Protein AF-A0A7C6T0I8-F1 (afdb_monomer)

Mean predicted aligned error: 6.37 Å

Secondary structure (DSSP, 8-state):
--HHHHHHHHHHHHHHHHHHHHHHHHHHHHHHS-TT-HHHHHHHHHHHHHHHHHHHHHHHHHTTTS-HHHHHSS-S---

Solvent-accessible surface area (backbone atoms only — not comparable to full-atom values): 4438 Å² total; per-residue (Å²): 133,58,72,67,61,53,52,51,37,54,50,51,52,49,46,54,55,51,31,50,53,50,23,53,50,19,48,52,47,34,72,66,52,58,87,87,48,53,67,59,34,51,49,20,50,49,48,23,52,50,28,52,52,50,42,52,54,50,54,69,66,29,67,96,57,54,54,69,66,57,69,69,63,58,73,77,67,78,136

Foldseek 3Di:
DDPVLVVLQVVLLVLLQVLLVQLVVLVVQLVVDDPVPVVSNVVSVVSNVVSVVSLVVSVVVCVVRYDPCSVPVCSNDDD

pLDDT: mean 85.68, std 14.68, range [47.91, 98.62]

Sequence (79 aa):
MRPCADYVRQSIDTHLFFGRI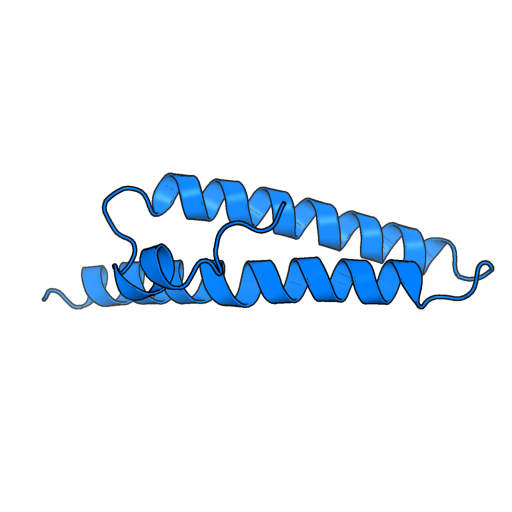MKEHSFFLQAGFVCKDTDFIREADTLRKNFDHLLRDVVSVADGVASPAVLQSGEVVTP

Nearest PDB structures (foldseek):
  5j45-assembly1_A  TM=8.257E-01  e=4.294E+00  Drosophila melanogaster
  5n6x-assembly1_A  TM=8.398E-01  e=5.102E+0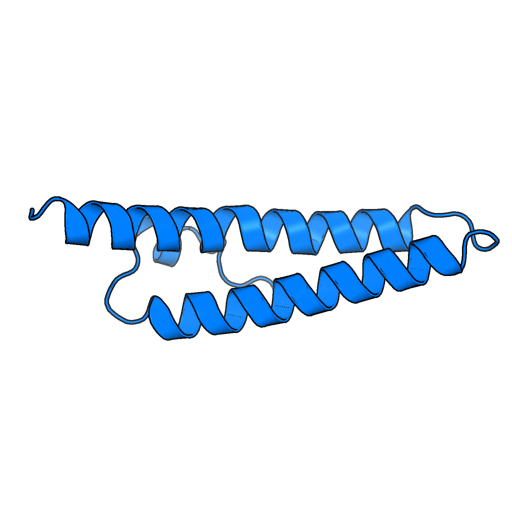0  Legionella pneumophila

Structure (mmCIF, N/CA/C/O backbone):
data_AF-A0A7C6T0I8-F1
#
_entry.id   AF-A0A7C6T0I8-F1
#
loop_
_atom_site.group_PDB
_atom_site.id
_atom_site.type_symbol
_atom_site.label_atom_id
_atom_site.label_alt_id
_atom_site.label_comp_id
_atom_site.label_asym_id
_atom_site.label_entity_id
_atom_site.label_seq_id
_atom_site.pdbx_PDB_ins_code
_atom_site.Cartn_x
_atom_site.Cartn_y
_atom_site.Cartn_z
_atom_site.occupancy
_atom_site.B_iso_or_equiv
_atom_site.auth_seq_id
_atom_site.auth_comp_id
_atom_site.auth_asym_id
_atom_site.auth_atom_id
_atom_site.pdbx_PDB_model_num
ATOM 1 N N . MET A 1 1 ? -15.073 5.323 25.879 1.00 57.25 1 MET A N 1
ATOM 2 C CA . MET A 1 1 ? -14.243 4.162 25.485 1.00 57.25 1 MET A CA 1
ATOM 3 C C . MET A 1 1 ? -12.872 4.323 26.149 1.00 57.25 1 MET A C 1
ATOM 5 O O . MET A 1 1 ? -12.570 5.436 26.562 1.00 57.25 1 MET A O 1
ATOM 9 N N . ARG A 1 2 ? -12.103 3.253 26.412 1.00 64.25 2 ARG A N 1
ATOM 10 C CA . ARG A 1 2 ? -10.777 3.388 27.062 1.00 64.25 2 ARG A CA 1
ATOM 11 C C . ARG A 1 2 ? -9.750 3.858 26.011 1.00 64.25 2 ARG A C 1
ATOM 13 O O . ARG A 1 2 ? -9.743 3.245 24.948 1.00 64.25 2 ARG A O 1
ATOM 20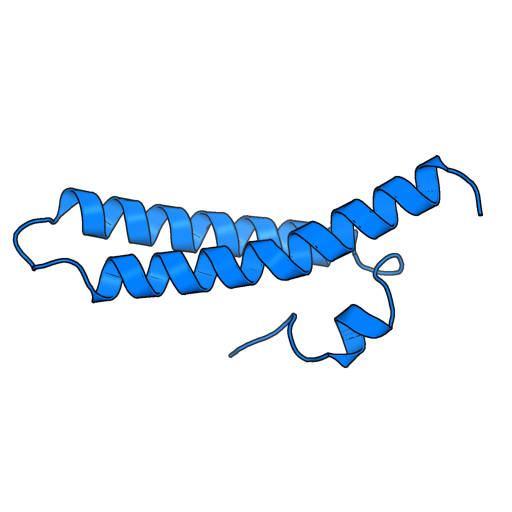 N N . PRO A 1 3 ? -8.835 4.806 26.306 1.00 75.31 3 PRO A N 1
ATOM 21 C CA . PRO A 1 3 ? -7.892 5.370 25.322 1.00 75.31 3 PRO A CA 1
ATOM 22 C C . PRO A 1 3 ? -7.074 4.335 24.530 1.00 75.31 3 PRO A C 1
ATOM 24 O O . PRO A 1 3 ? -6.789 4.522 23.353 1.00 75.31 3 PRO A O 1
ATOM 27 N N . CYS A 1 4 ? -6.732 3.208 25.160 1.00 81.50 4 CYS A N 1
ATOM 28 C CA . CYS A 1 4 ? -6.018 2.105 24.512 1.00 81.50 4 CYS A CA 1
ATOM 29 C C . CYS A 1 4 ? -6.864 1.399 23.434 1.00 81.50 4 CYS A C 1
ATOM 31 O O . CYS A 1 4 ? -6.358 1.073 22.366 1.00 81.50 4 CYS A O 1
ATOM 33 N N . ALA A 1 5 ? -8.164 1.211 23.678 1.00 84.06 5 AL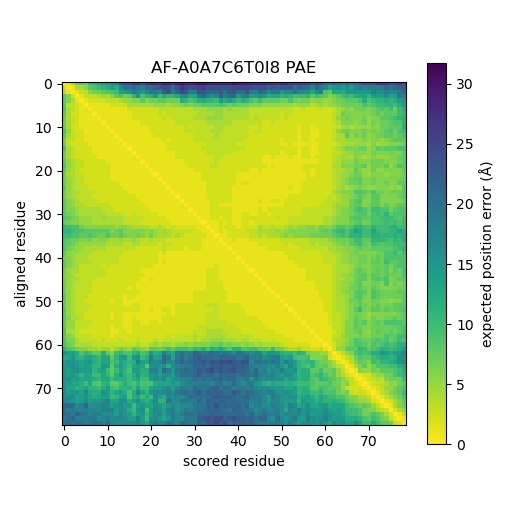A A N 1
ATOM 34 C CA . ALA A 1 5 ? -9.058 0.589 22.701 1.00 84.06 5 ALA A CA 1
ATOM 35 C C . ALA A 1 5 ? -9.267 1.490 21.472 1.00 84.06 5 ALA A C 1
ATOM 37 O O . ALA A 1 5 ? -9.353 0.988 20.353 1.00 84.06 5 ALA A O 1
ATOM 38 N N . ASP A 1 6 ? -9.296 2.809 21.677 1.00 87.00 6 ASP A N 1
ATOM 39 C CA . ASP A 1 6 ? -9.404 3.783 20.588 1.00 87.00 6 ASP A CA 1
ATOM 40 C C . ASP A 1 6 ? -8.121 3.813 19.745 1.00 87.00 6 ASP A C 1
ATOM 42 O O . ASP A 1 6 ? -8.196 3.774 18.518 1.00 87.00 6 ASP A O 1
ATOM 46 N N . TYR A 1 7 ? -6.948 3.770 20.389 1.00 90.31 7 TYR A N 1
ATOM 47 C CA . TYR A 1 7 ? -5.662 3.659 19.694 1.00 90.31 7 TYR A CA 1
ATOM 48 C C . TYR A 1 7 ? -5.564 2.385 18.843 1.00 90.31 7 TYR A C 1
ATOM 50 O O . TYR A 1 7 ? -5.149 2.451 17.685 1.00 90.31 7 TYR A O 1
ATOM 58 N N . VAL A 1 8 ? -5.970 1.232 19.389 1.00 90.12 8 VAL A N 1
ATOM 59 C CA . VAL A 1 8 ? -5.952 -0.046 18.659 1.00 90.12 8 VAL A CA 1
ATOM 60 C C . VAL A 1 8 ? -6.876 0.014 17.445 1.00 90.12 8 VAL A C 1
ATOM 62 O O . VAL A 1 8 ? -6.436 -0.307 16.342 1.00 90.12 8 VAL A O 1
ATOM 65 N N . ARG A 1 9 ? -8.120 0.485 17.611 1.00 86.69 9 ARG A N 1
ATOM 66 C CA . ARG A 1 9 ? -9.058 0.617 16.487 1.00 86.69 9 ARG A CA 1
ATOM 67 C C . ARG A 1 9 ? -8.516 1.559 15.412 1.00 86.69 9 ARG A C 1
ATOM 69 O O . ARG A 1 9 ? -8.478 1.178 14.249 1.00 86.69 9 ARG A O 1
ATOM 76 N N . GLN A 1 10 ? -8.064 2.754 15.792 1.00 90.56 10 GLN A N 1
ATOM 77 C CA . GLN A 1 10 ? -7.556 3.733 14.830 1.00 90.56 10 GLN A CA 1
ATOM 78 C C . GLN A 1 10 ? -6.316 3.217 14.095 1.00 90.56 10 GLN A C 1
ATOM 80 O O . GLN A 1 10 ? -6.164 3.461 12.898 1.00 90.56 10 GLN A O 1
ATOM 85 N N . SER A 1 11 ? -5.452 2.472 14.786 1.00 92.69 11 SER A N 1
ATOM 86 C CA . SER A 1 11 ? -4.299 1.823 14.165 1.00 92.69 11 SER A CA 1
ATOM 87 C C . SER A 1 11 ? -4.747 0.795 13.129 1.00 92.69 11 SER A C 1
ATOM 89 O O . SER A 1 11 ? -4.281 0.859 11.996 1.00 92.69 11 SER A O 1
ATOM 91 N N . ILE A 1 12 ? -5.678 -0.102 13.468 1.00 91.31 12 ILE A N 1
ATOM 92 C CA . ILE A 1 12 ? -6.205 -1.109 12.532 1.00 91.31 12 ILE A CA 1
ATOM 93 C C . ILE A 1 12 ? -6.837 -0.436 11.308 1.00 91.31 12 ILE A C 1
ATOM 95 O O . ILE A 1 12 ? -6.449 -0.747 10.184 1.00 91.31 12 ILE A O 1
ATOM 99 N N . ASP A 1 13 ? -7.733 0.534 11.512 1.00 89.12 13 ASP A N 1
ATOM 100 C CA . ASP A 1 13 ? -8.416 1.240 10.421 1.00 89.12 13 ASP A CA 1
ATOM 101 C C . ASP A 1 13 ? -7.406 1.954 9.496 1.00 89.12 13 ASP A C 1
ATOM 103 O O . ASP A 1 13 ? -7.502 1.871 8.271 1.00 89.12 13 ASP A O 1
ATOM 107 N N . THR A 1 14 ? -6.375 2.588 10.070 1.00 92.19 14 THR A N 1
ATOM 108 C CA . THR A 1 14 ? -5.305 3.259 9.309 1.00 92.19 14 THR A CA 1
ATOM 109 C C . THR A 1 14 ? -4.503 2.267 8.464 1.00 92.19 14 THR A C 1
ATOM 111 O O . THR A 1 14 ? -4.222 2.541 7.296 1.00 92.19 14 THR A O 1
ATOM 114 N N . HIS A 1 15 ? -4.136 1.111 9.025 1.00 92.75 15 HIS A N 1
ATOM 115 C CA . HIS A 1 15 ? -3.351 0.103 8.307 1.00 92.75 15 HIS A CA 1
ATOM 116 C C . HIS A 1 15 ? -4.168 -0.601 7.219 1.00 92.75 15 HIS A C 1
ATOM 118 O O . HIS A 1 15 ? -3.625 -0.859 6.147 1.00 92.75 15 HIS A O 1
ATOM 124 N N . LEU A 1 16 ? -5.460 -0.862 7.449 1.00 89.19 16 LEU A N 1
ATOM 125 C CA . LEU A 1 16 ? -6.355 -1.402 6.420 1.00 89.19 16 LEU A CA 1
ATOM 126 C C . LEU A 1 16 ? -6.463 -0.443 5.229 1.00 89.19 16 LEU A C 1
ATOM 128 O O . LEU A 1 16 ? -6.299 -0.864 4.085 1.00 89.19 16 LEU A O 1
ATOM 132 N N . PHE A 1 17 ? -6.669 0.850 5.496 1.00 88.94 17 PHE A N 1
ATOM 133 C CA . PHE A 1 17 ? -6.814 1.858 4.448 1.00 88.94 17 PHE A CA 1
ATOM 134 C C . PHE A 1 17 ? -5.504 2.084 3.677 1.00 88.94 17 PHE 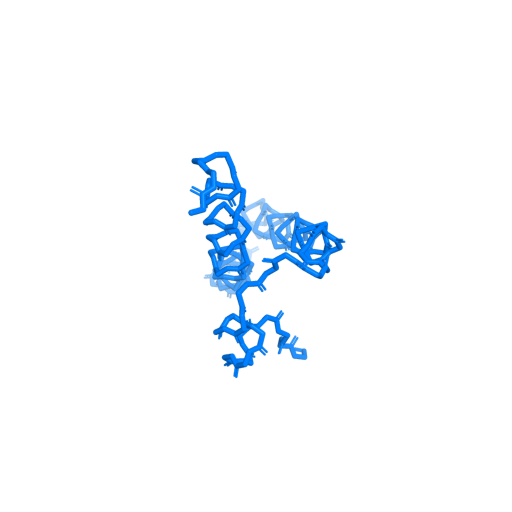A C 1
ATOM 136 O O . PHE A 1 17 ? -5.429 1.853 2.469 1.00 88.94 17 PHE A O 1
ATOM 143 N N . PHE A 1 18 ? -4.433 2.489 4.367 1.00 94.69 18 PHE A N 1
ATOM 144 C CA . PHE A 1 18 ? -3.183 2.848 3.694 1.00 94.69 18 PHE A CA 1
ATOM 145 C C . PHE A 1 18 ? -2.383 1.637 3.215 1.00 94.69 18 PHE A C 1
ATOM 147 O O . PHE A 1 18 ? -1.701 1.738 2.197 1.00 94.69 18 PHE A O 1
ATOM 154 N N . GLY A 1 19 ? -2.482 0.485 3.885 1.00 94.75 19 GLY A N 1
ATOM 155 C CA . GLY A 1 19 ? -1.820 -0.742 3.440 1.00 94.75 19 GLY A CA 1
ATOM 156 C C . GLY A 1 19 ? -2.277 -1.154 2.041 1.00 94.75 19 GLY A C 1
ATOM 157 O O . GLY A 1 19 ? -1.450 -1.507 1.197 1.00 94.75 19 GLY A O 1
ATOM 158 N N . ARG A 1 20 ? -3.577 -1.021 1.746 1.00 9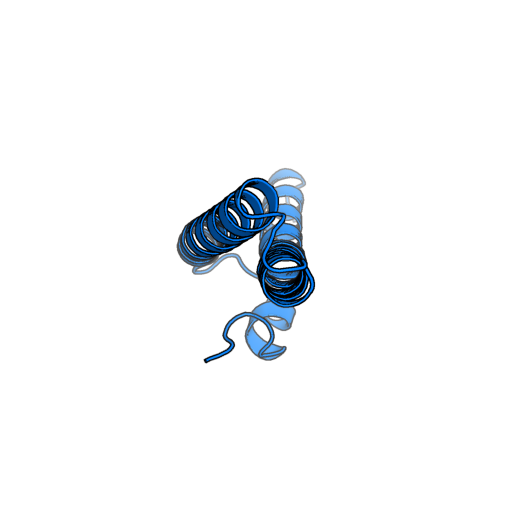2.12 20 ARG A N 1
ATOM 159 C CA . ARG A 1 20 ? -4.114 -1.284 0.408 1.00 92.12 20 ARG A CA 1
ATOM 160 C C . ARG A 1 20 ? -3.611 -0.275 -0.618 1.00 92.12 20 ARG A C 1
ATOM 162 O O . ARG A 1 20 ? -3.129 -0.695 -1.668 1.00 92.12 20 ARG A O 1
ATOM 169 N N . ILE A 1 21 ? -3.665 1.021 -0.308 1.00 95.12 21 ILE A N 1
ATOM 170 C CA . ILE A 1 21 ? -3.170 2.075 -1.212 1.00 95.12 21 ILE A CA 1
ATOM 171 C C . ILE A 1 21 ? -1.696 1.829 -1.559 1.00 95.12 21 ILE A C 1
ATOM 173 O O . ILE A 1 21 ? -1.297 1.926 -2.717 1.00 95.12 21 ILE A O 1
ATOM 177 N N . MET A 1 22 ? -0.878 1.439 -0.578 1.00 97.81 22 MET A N 1
ATOM 178 C CA . MET A 1 22 ? 0.538 1.145 -0.811 1.00 97.81 22 MET A CA 1
ATOM 179 C C . MET A 1 22 ? 0.779 -0.133 -1.614 1.00 97.81 22 MET A C 1
ATOM 181 O O . MET A 1 22 ? 1.701 -0.163 -2.437 1.00 97.81 22 MET A O 1
ATOM 185 N N . LYS A 1 23 ? -0.076 -1.154 -1.475 1.00 96.50 23 LYS A N 1
ATOM 186 C CA . LYS A 1 23 ? -0.064 -2.319 -2.371 1.00 96.50 23 LYS A CA 1
ATOM 187 C C . LYS A 1 23 ? -0.328 -1.914 -3.825 1.00 96.50 23 LYS A C 1
ATOM 189 O O . LYS A 1 23 ? 0.404 -2.337 -4.719 1.00 96.50 23 LYS A O 1
ATOM 194 N N . GLU A 1 24 ? -1.345 -1.087 -4.057 1.00 96.62 24 GLU A N 1
ATOM 195 C CA . GLU A 1 24 ? -1.725 -0.608 -5.393 1.00 96.62 24 GLU A CA 1
ATOM 196 C C . GLU A 1 24 ? -0.639 0.296 -5.997 1.00 96.62 24 GLU A C 1
ATOM 198 O O . GLU A 1 24 ? -0.236 0.098 -7.140 1.00 96.62 24 GLU A O 1
ATOM 203 N N . HIS A 1 25 ? -0.057 1.206 -5.212 1.00 97.75 25 HIS A N 1
ATOM 204 C CA . HIS A 1 25 ? 1.073 2.029 -5.657 1.00 97.75 25 HIS A CA 1
ATOM 205 C C . HIS A 1 25 ? 2.300 1.193 -6.030 1.00 97.75 25 HIS A C 1
ATOM 207 O O . HIS A 1 25 ? 2.958 1.482 -7.027 1.00 97.75 25 HIS A O 1
ATOM 213 N N . SER A 1 26 ? 2.589 0.132 -5.274 1.00 98.19 26 SER A N 1
ATOM 214 C CA . SER A 1 26 ? 3.679 -0.794 -5.602 1.00 98.19 26 SER A CA 1
ATOM 215 C C . SER A 1 26 ? 3.440 -1.490 -6.948 1.00 98.19 26 SER A C 1
ATOM 217 O O . SER A 1 26 ? 4.366 -1.640 -7.741 1.00 98.19 26 SER A O 1
ATOM 219 N N . PHE A 1 27 ? 2.190 -1.845 -7.259 1.00 97.38 27 PHE A N 1
ATOM 220 C CA . PHE A 1 27 ? 1.819 -2.351 -8.582 1.00 97.38 27 PHE A CA 1
ATOM 221 C C . PHE A 1 27 ? 1.989 -1.291 -9.685 1.00 97.38 27 PHE A C 1
ATOM 223 O O . PHE A 1 27 ? 2.563 -1.591 -10.732 1.00 97.38 27 PHE A O 1
ATOM 230 N N . PHE A 1 28 ? 1.559 -0.047 -9.454 1.00 98.19 28 PHE A N 1
ATOM 231 C CA . PHE A 1 28 ? 1.735 1.039 -10.427 1.00 98.19 28 PHE A CA 1
ATOM 232 C C . PHE A 1 28 ? 3.209 1.337 -10.712 1.00 98.19 28 PHE A C 1
ATOM 234 O O . PHE A 1 28 ? 3.571 1.550 -11.866 1.00 98.19 28 PHE A O 1
ATOM 241 N N . LEU A 1 29 ? 4.071 1.291 -9.692 1.00 98.12 29 LEU A N 1
ATOM 242 C CA . LEU A 1 29 ? 5.520 1.400 -9.862 1.00 98.12 29 LEU A CA 1
ATOM 243 C C . LEU A 1 29 ? 6.062 0.255 -10.721 1.00 98.12 29 LEU A C 1
ATOM 245 O O . LEU A 1 29 ? 6.731 0.501 -11.722 1.00 98.12 29 LEU A O 1
ATOM 249 N N . GLN A 1 30 ? 5.719 -0.989 -10.376 1.00 97.00 30 GLN A N 1
ATOM 250 C CA . GLN A 1 30 ? 6.156 -2.177 -11.111 1.00 97.00 30 GLN A CA 1
ATOM 251 C C . GLN A 1 30 ? 5.778 -2.107 -12.599 1.00 97.00 30 GLN A C 1
ATOM 253 O O . GLN A 1 30 ? 6.594 -2.451 -13.450 1.00 97.00 30 GLN A O 1
ATOM 258 N N . ALA A 1 31 ? 4.559 -1.656 -12.910 1.00 97.19 31 ALA A N 1
ATOM 259 C CA . ALA A 1 31 ? 4.066 -1.512 -14.279 1.00 97.19 31 ALA A CA 1
ATOM 260 C C . ALA A 1 31 ? 4.604 -0.261 -15.003 1.00 97.19 31 ALA A C 1
ATOM 262 O O . ALA A 1 31 ? 4.630 -0.233 -16.232 1.00 97.19 31 ALA A O 1
ATOM 263 N N . GLY A 1 32 ? 4.996 0.776 -14.257 1.00 97.62 32 GLY A N 1
ATOM 264 C CA . GLY A 1 32 ? 5.438 2.066 -14.792 1.00 97.62 32 GLY A CA 1
ATOM 265 C C . GLY A 1 32 ? 6.939 2.171 -15.069 1.00 97.62 32 GLY A C 1
ATOM 266 O O . GLY A 1 32 ? 7.351 3.043 -15.835 1.00 97.62 32 GLY A O 1
ATOM 267 N N . PHE A 1 33 ? 7.769 1.311 -14.472 1.00 97.94 33 PHE A N 1
ATOM 268 C CA . PHE A 1 33 ? 9.205 1.295 -14.748 1.00 97.94 33 PHE A CA 1
ATOM 269 C C . PHE A 1 33 ? 9.520 0.776 -16.154 1.00 97.94 33 PHE A C 1
ATOM 271 O O . PHE A 1 33 ? 8.872 -0.128 -16.682 1.00 97.94 33 PHE A O 1
ATOM 278 N N . VAL A 1 34 ? 10.570 1.330 -16.764 1.00 97.06 34 VAL A N 1
ATOM 279 C CA . VAL A 1 34 ? 11.064 0.846 -18.058 1.00 97.06 34 VAL A CA 1
ATOM 280 C C . VAL A 1 34 ? 11.813 -0.475 -17.884 1.00 97.06 34 VAL A C 1
ATOM 282 O O . VAL A 1 34 ? 12.485 -0.690 -16.881 1.00 97.06 34 VAL A O 1
ATOM 285 N N . CYS A 1 35 ? 11.774 -1.351 -18.892 1.00 94.75 35 CYS A N 1
ATOM 286 C CA . CYS A 1 35 ? 12.285 -2.727 -18.782 1.00 94.75 35 CYS A CA 1
ATOM 287 C C . CYS A 1 35 ? 13.760 -2.853 -18.362 1.00 94.75 35 CYS A C 1
ATOM 289 O O . CYS A 1 35 ? 14.153 -3.897 -17.849 1.00 94.75 35 CYS A O 1
ATOM 291 N N . LYS A 1 36 ? 14.586 -1.823 -18.597 1.00 97.31 36 LYS A N 1
ATOM 292 C CA . LYS A 1 36 ? 15.997 -1.808 -18.176 1.00 97.31 36 LYS A CA 1
ATOM 293 C C . LYS A 1 36 ? 16.176 -1.659 -16.659 1.00 97.31 36 LYS A C 1
ATOM 295 O O . LYS A 1 36 ? 17.216 -2.049 -16.141 1.00 97.31 36 LYS A O 1
ATOM 300 N N . ASP A 1 37 ? 15.177 -1.134 -15.956 1.00 97.69 37 ASP A N 1
ATOM 301 C CA . ASP A 1 37 ? 15.226 -0.840 -14.523 1.00 97.69 37 ASP A CA 1
ATOM 302 C C . ASP A 1 37 ? 14.769 -2.063 -13.708 1.00 97.69 37 ASP A C 1
ATOM 304 O O . ASP A 1 37 ? 13.868 -2.005 -12.869 1.00 97.69 37 ASP A O 1
ATOM 308 N N . THR A 1 38 ? 15.378 -3.221 -13.987 1.00 97.38 38 THR A N 1
ATOM 309 C CA . THR A 1 38 ? 14.930 -4.519 -13.458 1.00 97.38 38 THR A CA 1
ATOM 310 C C . THR A 1 38 ? 14.970 -4.605 -11.939 1.00 97.38 38 THR A C 1
ATOM 312 O O . THR A 1 38 ? 14.157 -5.315 -11.349 1.00 97.38 38 THR A O 1
ATOM 315 N N . ASP A 1 39 ? 15.898 -3.895 -11.300 1.00 98.38 39 ASP A N 1
ATOM 316 C CA . ASP A 1 39 ? 16.027 -3.905 -9.844 1.00 98.38 39 ASP A CA 1
ATOM 317 C C . ASP A 1 39 ? 14.874 -3.142 -9.182 1.00 98.38 39 ASP A C 1
ATOM 319 O O . ASP A 1 39 ? 14.261 -3.666 -8.254 1.00 98.38 39 ASP A O 1
ATOM 323 N N . PHE A 1 40 ? 14.472 -1.993 -9.738 1.00 98.38 40 PHE A N 1
ATOM 324 C CA . PHE A 1 40 ? 13.299 -1.255 -9.261 1.00 98.38 40 PHE A CA 1
ATOM 325 C C . PHE A 1 40 ? 11.992 -2.021 -9.496 1.00 98.38 40 PHE A C 1
ATOM 327 O O . PHE A 1 40 ? 11.120 -2.030 -8.630 1.00 98.38 40 PHE A O 1
ATOM 334 N N . ILE A 1 41 ? 11.865 -2.735 -10.621 1.00 98.50 41 ILE A N 1
ATOM 335 C CA . ILE A 1 41 ? 10.712 -3.615 -10.882 1.00 98.50 41 ILE A CA 1
ATOM 336 C C . ILE A 1 41 ? 10.619 -4.722 -9.819 1.00 98.50 41 ILE A C 1
ATOM 338 O O . ILE A 1 41 ? 9.532 -5.002 -9.309 1.00 98.50 41 ILE A O 1
ATOM 342 N N . ARG A 1 42 ? 11.747 -5.354 -9.466 1.00 98.50 42 ARG A N 1
ATOM 343 C CA . ARG A 1 42 ? 11.794 -6.400 -8.427 1.00 98.50 42 ARG A CA 1
ATOM 344 C C . ARG A 1 42 ? 11.489 -5.846 -7.040 1.00 98.50 42 ARG A C 1
ATOM 346 O O . ARG A 1 42 ? 10.796 -6.505 -6.265 1.00 98.50 42 ARG A O 1
ATOM 353 N N . GLU A 1 43 ? 11.992 -4.659 -6.724 1.00 98.62 43 GLU A N 1
ATOM 354 C CA . GLU A 1 43 ? 11.715 -3.999 -5.450 1.00 98.62 43 GLU A CA 1
ATOM 355 C C . GLU A 1 43 ? 10.231 -3.633 -5.330 1.00 98.62 43 GLU A C 1
ATOM 357 O O . GLU A 1 43 ? 9.603 -3.955 -4.324 1.00 98.62 43 GLU A O 1
ATOM 362 N N . ALA A 1 44 ? 9.630 -3.082 -6.388 1.00 98.50 44 ALA A N 1
ATOM 363 C CA . ALA A 1 44 ? 8.200 -2.797 -6.438 1.00 98.50 44 ALA A CA 1
ATOM 364 C C . ALA A 1 44 ? 7.342 -4.068 -6.277 1.00 98.50 44 ALA A C 1
ATOM 366 O O . ALA A 1 44 ? 6.376 -4.071 -5.514 1.00 98.50 44 ALA A O 1
ATOM 367 N N . ASP A 1 45 ? 7.722 -5.183 -6.914 1.00 98.31 45 ASP A N 1
ATOM 368 C CA . ASP A 1 45 ? 7.051 -6.477 -6.715 1.00 98.31 45 ASP A CA 1
ATOM 369 C C . ASP A 1 45 ? 7.183 -6.994 -5.272 1.00 98.31 45 ASP A C 1
ATOM 371 O O . ASP A 1 45 ? 6.238 -7.547 -4.705 1.00 98.31 45 ASP A O 1
ATOM 375 N N . THR A 1 46 ? 8.350 -6.791 -4.659 1.00 98.56 46 THR A N 1
ATOM 376 C CA . THR A 1 46 ? 8.617 -7.173 -3.267 1.00 98.56 46 THR A CA 1
ATOM 377 C C . THR A 1 46 ? 7.767 -6.347 -2.305 1.00 98.56 46 THR A C 1
ATOM 379 O O . THR A 1 46 ? 7.103 -6.913 -1.438 1.00 98.56 46 THR A O 1
ATOM 382 N N . LEU A 1 47 ? 7.704 -5.025 -2.495 1.00 98.44 47 LEU A N 1
ATOM 383 C CA . LEU A 1 47 ? 6.834 -4.135 -1.724 1.00 98.44 47 LEU A CA 1
ATOM 384 C C . LEU A 1 47 ? 5.367 -4.544 -1.861 1.00 98.44 47 LEU A C 1
ATOM 386 O O . LEU A 1 47 ? 4.677 -4.698 -0.854 1.00 98.44 47 LEU A O 1
ATOM 390 N N . ARG A 1 48 ? 4.907 -4.817 -3.088 1.00 98.12 48 ARG A N 1
ATOM 391 C CA . ARG A 1 48 ? 3.539 -5.283 -3.355 1.00 98.12 48 ARG A CA 1
ATOM 392 C C . ARG A 1 48 ? 3.204 -6.543 -2.551 1.00 98.12 48 ARG A C 1
ATOM 394 O O . ARG A 1 48 ? 2.147 -6.600 -1.927 1.00 98.12 48 ARG A O 1
ATOM 401 N N . LYS A 1 49 ? 4.099 -7.538 -2.535 1.00 97.50 49 LYS A N 1
ATOM 402 C CA . LYS A 1 49 ? 3.932 -8.783 -1.760 1.00 97.50 49 LYS A CA 1
ATOM 403 C C . LYS A 1 49 ? 3.957 -8.539 -0.249 1.00 97.50 49 LYS A C 1
ATOM 405 O O . LYS A 1 49 ? 3.156 -9.133 0.467 1.00 97.50 49 LYS A O 1
ATOM 410 N N . ASN A 1 50 ? 4.826 -7.649 0.228 1.00 98.12 50 ASN A N 1
ATOM 411 C CA . ASN A 1 50 ? 4.921 -7.308 1.647 1.00 98.12 50 ASN A CA 1
ATOM 412 C C . ASN A 1 50 ? 3.659 -6.593 2.149 1.00 98.12 50 ASN A C 1
ATOM 414 O O . ASN A 1 50 ? 3.154 -6.938 3.215 1.00 98.12 50 ASN A O 1
ATOM 418 N N . PHE A 1 51 ? 3.108 -5.650 1.376 1.00 96.88 51 PHE A N 1
ATOM 419 C CA . PHE A 1 51 ? 1.833 -5.015 1.717 1.00 96.88 51 PHE A CA 1
ATOM 420 C C . PHE A 1 51 ? 0.664 -6.000 1.656 1.00 96.88 51 PHE A C 1
ATOM 422 O O . PHE A 1 51 ? -0.226 -5.927 2.498 1.00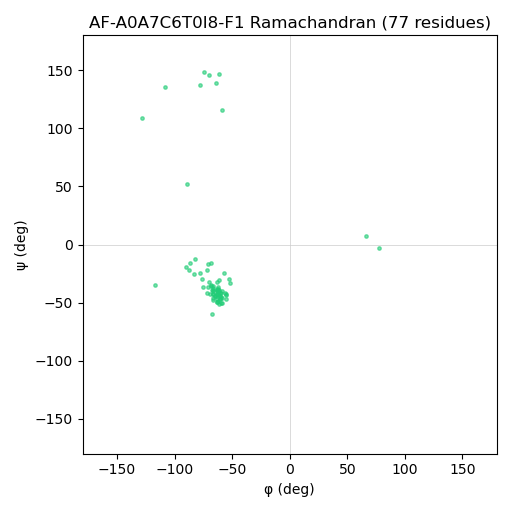 96.88 51 PHE A O 1
ATOM 429 N N . ASP A 1 52 ? 0.673 -6.952 0.719 1.00 91.88 52 ASP A N 1
ATOM 430 C CA . ASP A 1 52 ? -0.341 -8.011 0.682 1.00 91.88 52 ASP A CA 1
ATOM 431 C C . ASP A 1 52 ? -0.291 -8.901 1.934 1.00 91.88 52 ASP A C 1
ATOM 433 O O . ASP A 1 52 ? -1.331 -9.196 2.518 1.00 91.88 52 ASP A O 1
ATOM 437 N N . HIS A 1 53 ? 0.909 -9.276 2.394 1.00 93.50 53 HIS A N 1
ATOM 438 C CA . HIS A 1 53 ? 1.087 -10.023 3.642 1.00 93.50 53 HIS A CA 1
ATOM 439 C C . HIS A 1 53 ? 0.624 -9.218 4.862 1.00 93.50 53 HIS A C 1
ATOM 441 O O . HIS A 1 53 ? -0.194 -9.704 5.638 1.00 93.50 53 HIS A O 1
ATOM 447 N N . LEU A 1 54 ? 1.072 -7.963 4.984 1.00 93.62 54 LEU A N 1
ATOM 448 C CA . LEU A 1 54 ? 0.663 -7.064 6.065 1.00 93.62 54 LEU A CA 1
ATOM 449 C C . LEU A 1 54 ? -0.862 -6.921 6.133 1.00 93.62 54 LEU A C 1
ATOM 451 O O . LEU A 1 54 ? -1.434 -6.980 7.213 1.00 93.62 54 LEU A O 1
ATOM 455 N N . LEU A 1 55 ? -1.538 -6.759 4.994 1.00 91.12 55 LEU A N 1
ATOM 456 C CA . LEU A 1 55 ? -2.996 -6.643 4.966 1.00 91.12 55 LEU A CA 1
ATOM 457 C C . LEU A 1 55 ? -3.690 -7.907 5.476 1.00 91.12 55 LEU A C 1
ATOM 459 O O . LEU A 1 55 ? -4.672 -7.788 6.201 1.00 91.12 55 LEU A O 1
ATOM 463 N N . ARG A 1 56 ? -3.181 -9.102 5.152 1.00 87.69 56 ARG A N 1
ATOM 464 C CA . ARG A 1 56 ? -3.723 -10.360 5.697 1.00 87.69 56 ARG A CA 1
ATOM 465 C C . ARG A 1 56 ? -3.588 -10.409 7.215 1.00 87.69 56 ARG A C 1
ATOM 467 O O . ARG A 1 56 ? -4.554 -10.763 7.888 1.00 87.69 56 ARG A O 1
ATOM 474 N N . ASP A 1 57 ? -2.438 -9.999 7.744 1.00 89.56 57 ASP A N 1
ATOM 475 C CA . ASP A 1 57 ? -2.200 -9.942 9.189 1.00 89.56 57 ASP A CA 1
ATOM 476 C C . ASP A 1 57 ? -3.147 -8.938 9.863 1.00 89.56 57 ASP A C 1
ATOM 478 O O . ASP A 1 57 ? -3.804 -9.259 10.854 1.00 89.56 57 ASP A O 1
ATOM 482 N N . VAL A 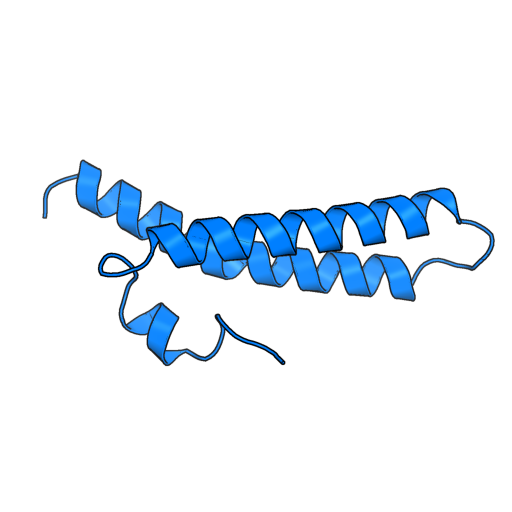1 58 ? -3.284 -7.736 9.294 1.00 89.44 58 VAL A N 1
ATOM 483 C CA . VAL A 1 58 ? -4.169 -6.690 9.827 1.00 89.44 58 VAL A CA 1
ATOM 484 C C . VAL A 1 58 ? -5.629 -7.147 9.783 1.00 89.44 58 VAL A C 1
ATOM 486 O O . VAL A 1 58 ? -6.339 -6.962 10.766 1.00 89.44 58 VAL A O 1
ATOM 489 N N . VAL A 1 59 ? -6.074 -7.789 8.698 1.00 84.69 59 VAL A N 1
ATOM 490 C CA . VAL A 1 59 ? -7.424 -8.372 8.591 1.00 84.69 59 VAL A CA 1
ATOM 491 C C . VAL A 1 59 ? -7.636 -9.474 9.631 1.00 84.69 59 VAL A C 1
ATOM 493 O O . VAL A 1 59 ? -8.688 -9.515 10.263 1.00 84.69 59 VAL A O 1
ATOM 496 N N . SER A 1 60 ? -6.637 -10.329 9.869 1.00 84.19 60 SER A N 1
ATOM 497 C CA . SER A 1 60 ? -6.724 -11.376 10.893 1.00 84.19 60 SER A CA 1
ATOM 498 C C . SER A 1 60 ? -6.864 -10.811 12.310 1.00 84.19 60 SER A C 1
ATOM 500 O O . SER A 1 60 ? -7.493 -11.448 13.150 1.00 84.19 60 SER A O 1
ATOM 502 N N . VAL A 1 61 ? -6.274 -9.646 12.594 1.00 85.06 61 VAL A N 1
ATOM 503 C CA . VAL A 1 61 ? -6.364 -8.970 13.905 1.00 85.06 61 VAL A CA 1
ATOM 504 C C . VAL A 1 61 ? -7.595 -8.056 13.996 1.00 85.06 61 VAL A C 1
ATOM 506 O O . VAL A 1 61 ? -8.068 -7.745 15.088 1.00 85.06 61 VAL A O 1
ATOM 509 N N . ALA A 1 62 ? -8.134 -7.634 12.853 1.00 80.25 62 ALA A N 1
ATOM 510 C CA . ALA A 1 62 ? -9.321 -6.798 12.742 1.00 80.25 62 ALA A CA 1
ATOM 511 C C . ALA A 1 62 ? -10.626 -7.523 13.104 1.00 80.25 62 ALA A C 1
ATOM 513 O O . ALA A 1 62 ? -11.628 -6.842 13.349 1.00 80.25 62 ALA A O 1
ATOM 514 N N . ASP A 1 63 ? -10.634 -8.860 13.141 1.00 69.75 63 ASP A N 1
ATOM 515 C CA . ASP A 1 63 ? -11.836 -9.650 13.407 1.00 69.75 63 ASP A CA 1
ATOM 516 C C . ASP A 1 63 ? -12.441 -9.294 14.780 1.00 69.75 63 ASP A C 1
ATOM 518 O O . ASP A 1 63 ? -11.813 -9.421 15.832 1.00 69.75 63 ASP A O 1
ATOM 522 N N . GLY A 1 64 ? -13.657 -8.743 14.755 1.00 63.56 64 GLY A N 1
ATOM 523 C CA . GLY A 1 64 ? -14.365 -8.215 15.927 1.00 63.56 64 GLY A CA 1
ATOM 524 C C . GLY A 1 64 ? -13.925 -6.831 16.441 1.00 63.56 64 GLY A C 1
ATOM 525 O O . GLY A 1 64 ? -14.550 -6.319 17.373 1.00 63.56 64 GLY A O 1
ATOM 526 N N . VAL A 1 65 ? -12.900 -6.194 15.858 1.00 65.25 65 VAL A N 1
ATOM 527 C CA . VAL A 1 65 ? -12.344 -4.901 16.325 1.00 65.25 65 VAL A CA 1
ATOM 528 C C . VAL A 1 65 ? -12.497 -3.771 15.300 1.00 65.25 65 VAL A C 1
ATOM 530 O O . VAL A 1 65 ? -12.716 -2.615 15.695 1.00 65.25 65 VAL A O 1
ATOM 533 N N . ALA A 1 66 ? -12.404 -4.087 14.004 1.00 63.62 66 ALA A N 1
ATOM 534 C CA . ALA A 1 66 ? -12.471 -3.095 12.934 1.00 63.62 66 ALA A CA 1
ATOM 535 C C . ALA A 1 66 ? -13.807 -2.347 12.903 1.00 63.62 66 ALA A C 1
ATOM 537 O O . ALA A 1 66 ? -14.872 -2.879 13.232 1.00 63.62 66 ALA A O 1
ATOM 538 N N . SER A 1 67 ? -13.738 -1.075 12.510 1.00 63.75 67 SER A N 1
ATOM 539 C CA . SER A 1 67 ? -14.923 -0.233 12.411 1.00 63.75 67 SER A CA 1
ATOM 540 C C . SER A 1 67 ? -15.889 -0.760 11.337 1.00 63.75 67 SER A C 1
ATOM 542 O O . SER A 1 67 ? -15.450 -1.103 10.234 1.00 63.75 67 SER A O 1
ATOM 544 N N . PRO A 1 68 ? -17.216 -0.745 11.583 1.00 63.06 68 PRO A N 1
ATOM 545 C CA . PRO A 1 68 ? -18.215 -1.069 10.564 1.00 63.06 68 PRO A CA 1
ATOM 546 C C . PRO A 1 68 ? -18.050 -0.249 9.280 1.00 63.06 68 PRO A C 1
ATOM 548 O O . PRO A 1 68 ? -18.365 -0.747 8.207 1.00 63.06 68 PRO A O 1
ATOM 551 N N . ALA A 1 69 ? -17.528 0.979 9.375 1.00 64.88 69 ALA A N 1
ATOM 552 C CA . ALA A 1 69 ? -17.286 1.844 8.223 1.00 64.88 69 ALA A CA 1
ATOM 553 C C . ALA A 1 69 ? -16.255 1.254 7.245 1.00 64.88 69 ALA A C 1
ATOM 555 O O . ALA A 1 69 ? -16.465 1.315 6.040 1.00 64.88 69 ALA A O 1
ATOM 556 N N . VAL A 1 70 ? -15.184 0.639 7.757 1.00 64.75 70 VAL A N 1
ATOM 557 C CA . VAL A 1 70 ? -14.131 0.017 6.937 1.00 64.75 70 VAL A CA 1
ATOM 558 C C . VAL A 1 70 ? -14.614 -1.311 6.348 1.00 64.75 70 VAL A C 1
ATOM 560 O O . VAL A 1 70 ? -14.335 -1.625 5.197 1.00 64.75 70 VAL A O 1
ATOM 563 N N . LEU A 1 71 ? -15.409 -2.079 7.100 1.00 65.50 71 LEU A N 1
ATOM 564 C CA . LEU A 1 71 ? -16.008 -3.322 6.599 1.00 65.50 71 LEU A CA 1
ATOM 565 C C . LEU A 1 71 ? -17.065 -3.065 5.510 1.00 65.50 71 LEU A C 1
ATOM 567 O O . LEU A 1 71 ? -17.184 -3.844 4.567 1.00 65.50 71 LEU A O 1
ATOM 571 N N . GLN A 1 72 ? -17.830 -1.977 5.632 1.00 62.72 72 GLN A N 1
ATOM 572 C CA . GLN A 1 72 ? -18.895 -1.612 4.692 1.00 62.72 72 GLN A CA 1
ATOM 573 C C . GLN A 1 72 ? -18.411 -0.793 3.495 1.00 62.72 72 GLN A C 1
ATOM 575 O O . GLN A 1 72 ? -19.141 -0.704 2.509 1.00 62.72 72 GLN A O 1
ATOM 580 N N . SER A 1 73 ? -17.210 -0.208 3.540 1.00 66.25 73 SER A N 1
ATOM 581 C CA . SER A 1 73 ? -16.704 0.588 2.418 1.00 66.25 73 SER A CA 1
ATOM 582 C C . SER A 1 73 ? -16.396 -0.259 1.180 1.00 66.25 73 SER A C 1
ATOM 584 O O . SER A 1 73 ? -16.247 0.282 0.088 1.00 66.25 73 SER A O 1
ATOM 586 N N . GLY A 1 74 ? -16.301 -1.589 1.326 1.00 61.88 74 GLY A N 1
ATOM 587 C CA . GLY A 1 74 ? -15.865 -2.482 0.249 1.00 61.88 74 GLY A CA 1
ATOM 588 C C . GLY A 1 74 ? -14.400 -2.262 -0.134 1.00 61.88 74 GLY A C 1
ATOM 589 O O . GLY A 1 74 ? -13.916 -2.848 -1.096 1.00 61.88 74 GLY A O 1
ATOM 590 N N . GLU A 1 75 ? -13.674 -1.431 0.620 1.00 63.03 75 GLU A N 1
ATOM 591 C CA . GLU A 1 75 ? -12.302 -1.063 0.304 1.00 63.03 75 GLU A CA 1
ATOM 592 C C . GLU A 1 75 ? -11.294 -2.109 0.776 1.00 63.03 75 GLU A C 1
ATOM 594 O O . GLU A 1 75 ? -10.136 -2.032 0.391 1.00 63.03 75 GLU A O 1
ATOM 599 N N . VAL A 1 76 ? -11.695 -3.072 1.604 1.00 58.28 76 VAL A N 1
ATOM 600 C CA . VAL A 1 76 ? -10.771 -4.042 2.215 1.00 58.28 76 VAL A CA 1
ATOM 601 C C . VAL A 1 76 ? -10.459 -5.211 1.276 1.00 58.28 76 VAL A C 1
ATOM 603 O O . VAL A 1 76 ? -9.391 -5.811 1.372 1.00 58.28 76 VAL A O 1
ATOM 606 N N . VAL A 1 77 ? -11.360 -5.523 0.339 1.00 51.62 77 VAL A N 1
ATOM 607 C CA . VAL A 1 77 ? -11.218 -6.659 -0.579 1.00 51.62 77 VAL A CA 1
ATOM 608 C C . VAL A 1 77 ? -11.401 -6.180 -2.013 1.00 51.62 77 VAL A C 1
ATOM 610 O O . VAL A 1 77 ? -12.513 -5.883 -2.442 1.00 51.62 77 VAL A O 1
ATOM 613 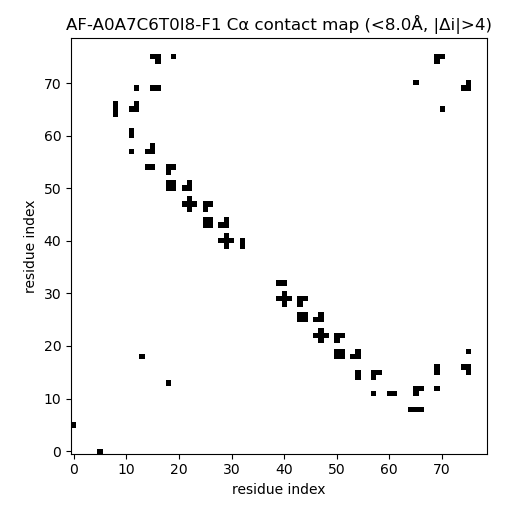N N . THR A 1 78 ? -10.309 -6.150 -2.770 1.00 50.94 78 THR A N 1
ATOM 614 C CA . THR A 1 78 ? -10.337 -6.091 -4.235 1.00 50.94 78 THR A CA 1
ATOM 615 C C . THR A 1 78 ? -9.897 -7.443 -4.811 1.00 50.94 78 THR A C 1
ATOM 617 O O . THR A 1 78 ? -8.947 -8.019 -4.273 1.00 50.94 78 THR A O 1
ATOM 620 N N . PRO A 1 79 ? -10.603 -7.978 -5.831 1.00 47.91 79 PRO A N 1
ATOM 621 C CA . PRO A 1 79 ? -10.258 -9.248 -6.477 1.00 47.91 79 PRO A CA 1
ATOM 622 C C . PRO A 1 79 ? -8.898 -9.220 -7.185 1.00 47.91 79 PRO A C 1
ATOM 624 O O . PRO A 1 79 ? -8.453 -8.122 -7.593 1.00 47.91 79 PRO A O 1
#

Radius of gyration: 15.15 Å; Cα contacts (8 Å, |Δi|>4): 59; chains: 1; bounding box: 35×17×46 Å